Protein AF-A0A9X2FV02-F1 (afdb_monomer_lite)

Foldseek 3Di:
DCQDDDDPDDPDDDDDDDDDPFGFDDPDPPRPTDTDDDDDPVRVVVVVVVVVVVVVVVVVVD

Secondary structure (DSSP, 8-state):
----PPP---SS-S---PPPSSEEE-SSTT---EEE--SSHHHHHHHHHHHHHHHHHHHHT-

Structure (mmCIF, N/CA/C/O backbone):
data_AF-A0A9X2FV02-F1
#
_entry.id   AF-A0A9X2FV02-F1
#
loop_
_atom_site.group_PDB
_atom_site.id
_atom_site.type_symbol
_atom_site.label_atom_id
_atom_site.label_alt_id
_atom_site.label_comp_id
_atom_site.label_asym_id
_atom_site.label_entity_id
_atom_site.label_seq_id
_atom_site.pdbx_PDB_ins_code
_atom_site.Cartn_x
_atom_site.Cartn_y
_atom_site.Cartn_z
_atom_site.occupancy
_atom_site.B_iso_or_equiv
_atom_site.auth_seq_id
_atom_site.auth_comp_id
_atom_site.auth_asym_id
_atom_site.auth_atom_id
_atom_site.pdbx_PDB_model_num
ATOM 1 N N . MET A 1 1 ? -1.070 -1.817 4.698 1.00 56.09 1 MET A N 1
ATOM 2 C CA . MET A 1 1 ? -0.258 -1.512 3.497 1.00 56.09 1 MET A CA 1
ATOM 3 C C . MET A 1 1 ? 1.150 -1.147 3.946 1.00 56.09 1 MET A C 1
ATOM 5 O O . MET A 1 1 ? 1.271 -0.505 4.980 1.00 56.09 1 MET A O 1
ATOM 9 N N . ASP A 1 2 ? 2.185 -1.611 3.243 1.00 51.72 2 ASP A N 1
ATOM 10 C CA . ASP A 1 2 ? 3.597 -1.383 3.598 1.00 51.72 2 ASP A CA 1
ATOM 11 C C . ASP A 1 2 ? 4.280 -0.631 2.451 1.00 51.72 2 ASP A C 1
ATOM 13 O O . ASP A 1 2 ? 4.832 -1.244 1.541 1.00 51.72 2 ASP A O 1
ATOM 17 N N . ASN A 1 3 ? 4.189 0.700 2.479 1.00 51.62 3 ASN A N 1
ATOM 18 C CA . ASN A 1 3 ? 4.667 1.555 1.385 1.00 51.62 3 ASN A CA 1
ATOM 19 C C . ASN A 1 3 ? 6.070 2.133 1.675 1.00 51.62 3 ASN A C 1
ATOM 21 O O . ASN A 1 3 ? 6.607 2.904 0.881 1.00 51.62 3 ASN A O 1
ATOM 25 N N . ALA A 1 4 ? 6.679 1.796 2.819 1.00 52.28 4 ALA A N 1
ATOM 26 C CA . ALA A 1 4 ? 7.929 2.390 3.287 1.00 52.28 4 ALA A CA 1
ATOM 27 C C . ALA A 1 4 ? 9.026 1.329 3.430 1.00 52.28 4 ALA A C 1
ATOM 29 O O . ALA A 1 4 ? 9.419 0.946 4.530 1.00 52.28 4 ALA A O 1
ATOM 30 N N . HIS A 1 5 ? 9.572 0.876 2.302 1.00 60.25 5 HIS A N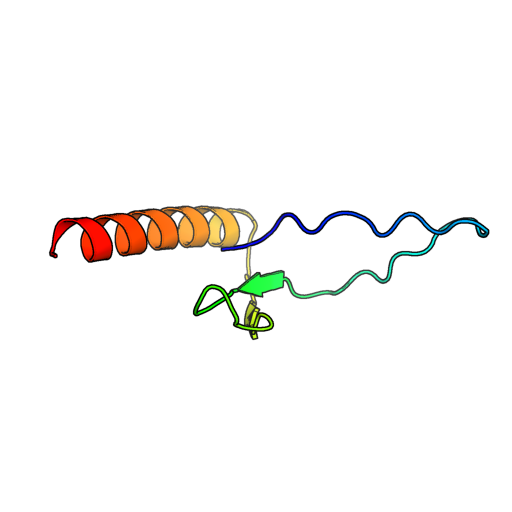 1
ATOM 31 C CA . HIS A 1 5 ? 10.774 0.047 2.325 1.00 60.25 5 HIS A CA 1
ATOM 32 C C . HIS A 1 5 ? 12.037 0.900 2.491 1.00 60.25 5 HIS A C 1
ATOM 34 O O . HIS A 1 5 ? 12.247 1.895 1.793 1.00 60.25 5 HIS A O 1
ATOM 40 N N . GLY A 1 6 ? 12.920 0.482 3.401 1.00 55.41 6 GLY A N 1
ATOM 41 C CA . GLY A 1 6 ? 14.225 1.110 3.583 1.00 55.41 6 GLY A CA 1
ATOM 42 C C . GLY A 1 6 ? 15.066 1.031 2.305 1.00 55.41 6 GLY A C 1
ATOM 43 O O . GLY A 1 6 ? 15.213 -0.036 1.704 1.00 55.41 6 GLY A O 1
ATOM 44 N N . ILE A 1 7 ? 15.649 2.159 1.892 1.00 58.88 7 ILE A N 1
ATOM 45 C CA . ILE A 1 7 ? 16.576 2.196 0.757 1.00 58.88 7 ILE A CA 1
ATOM 46 C C . ILE A 1 7 ? 17.795 1.347 1.126 1.00 58.88 7 ILE A C 1
ATOM 48 O O . ILE A 1 7 ? 18.506 1.647 2.087 1.00 58.88 7 ILE A O 1
ATOM 52 N N . LYS A 1 8 ? 18.071 0.291 0.352 1.00 60.00 8 LYS A N 1
ATOM 53 C CA . LYS A 1 8 ? 19.320 -0.463 0.503 1.00 60.00 8 LYS A CA 1
ATOM 54 C C . LYS A 1 8 ? 20.480 0.446 0.107 1.00 60.00 8 LYS A C 1
ATOM 56 O O . LYS A 1 8 ? 20.730 0.663 -1.076 1.00 60.00 8 LYS A O 1
ATOM 61 N N . ALA A 1 9 ? 21.185 0.984 1.099 1.00 58.31 9 ALA A N 1
ATOM 62 C CA . ALA A 1 9 ? 22.380 1.779 0.871 1.00 58.31 9 ALA A CA 1
ATOM 63 C C . ALA A 1 9 ? 23.442 0.917 0.173 1.00 58.31 9 ALA A C 1
ATOM 65 O O . ALA A 1 9 ? 23.931 -0.071 0.724 1.00 58.31 9 ALA A O 1
ATOM 66 N N . SER A 1 10 ? 23.805 1.268 -1.058 1.00 60.31 10 SER A N 1
ATOM 67 C CA . SER A 1 10 ? 24.888 0.587 -1.759 1.00 60.31 10 SER A CA 1
ATOM 68 C C . SER A 1 10 ? 26.235 1.156 -1.329 1.00 60.31 10 SER A C 1
ATOM 70 O O . SER A 1 10 ? 26.479 2.351 -1.488 1.00 60.31 10 SER A O 1
ATOM 72 N N . LYS A 1 11 ? 27.138 0.293 -0.862 1.00 61.50 11 LYS A N 1
ATOM 73 C CA . LYS A 1 11 ? 28.474 0.669 -0.371 1.00 61.50 11 LYS A CA 1
ATOM 74 C C . LYS A 1 11 ? 29.431 1.217 -1.448 1.00 61.50 11 LYS A C 1
ATOM 76 O O . LYS A 1 11 ? 30.510 1.665 -1.086 1.00 61.50 11 LYS A O 1
ATOM 81 N N . ALA A 1 12 ? 29.087 1.153 -2.743 1.00 64.50 12 ALA A N 1
ATOM 82 C CA . ALA A 1 12 ? 30.080 1.340 -3.810 1.00 64.50 12 ALA A CA 1
ATOM 83 C C . ALA A 1 12 ? 29.624 1.991 -5.134 1.00 64.50 12 ALA A C 1
ATOM 85 O O . ALA A 1 12 ? 30.462 2.109 -6.021 1.00 64.50 12 ALA A O 1
ATOM 86 N N . SER A 1 13 ? 28.373 2.425 -5.346 1.00 56.66 13 SER A N 1
ATOM 87 C CA . SER A 1 13 ? 28.059 3.063 -6.640 1.00 56.66 13 SER A CA 1
ATOM 88 C C . SER A 1 13 ? 26.914 4.064 -6.610 1.00 56.66 13 SER A C 1
ATOM 90 O O . SER A 1 13 ? 25.932 3.90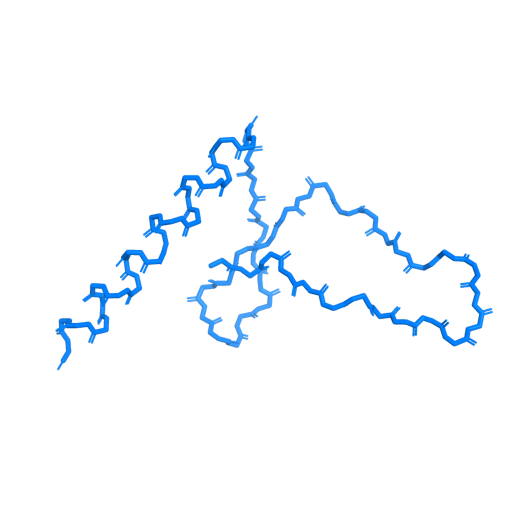7 -5.886 1.00 56.66 13 SER A O 1
ATOM 92 N N . LYS A 1 14 ? 27.081 5.103 -7.431 1.00 60.44 14 LYS A N 1
ATOM 93 C CA . LYS A 1 14 ? 26.124 6.170 -7.711 1.00 60.44 14 LYS A CA 1
ATOM 94 C C . LYS A 1 14 ? 24.841 5.551 -8.281 1.00 60.44 14 LYS A C 1
ATOM 96 O O . LYS A 1 14 ? 24.858 5.018 -9.380 1.00 60.44 14 LYS A O 1
ATOM 101 N N . VAL A 1 15 ? 23.740 5.694 -7.543 1.00 61.28 15 VAL A N 1
ATOM 102 C CA . VAL A 1 15 ? 22.360 5.359 -7.945 1.00 61.28 15 VAL A CA 1
ATOM 103 C C . VAL A 1 15 ? 22.078 3.856 -8.094 1.00 61.28 15 VAL A C 1
ATOM 105 O O . VAL A 1 15 ? 22.138 3.291 -9.178 1.00 61.28 15 VAL A O 1
ATOM 108 N N . ASN A 1 16 ? 21.661 3.221 -6.996 1.00 59.97 16 ASN A N 1
ATOM 109 C CA . ASN A 1 16 ? 21.121 1.861 -7.003 1.00 59.97 16 ASN A CA 1
ATOM 110 C C . ASN A 1 16 ? 19.669 1.878 -6.510 1.00 59.97 16 ASN A C 1
ATOM 112 O O . ASN A 1 16 ? 19.405 1.812 -5.313 1.00 59.97 16 ASN A O 1
ATOM 116 N N . GLY A 1 17 ? 18.730 1.998 -7.447 1.00 61.91 17 GLY A N 1
ATOM 117 C CA . GLY A 1 17 ? 17.294 1.935 -7.185 1.00 61.91 17 GLY A CA 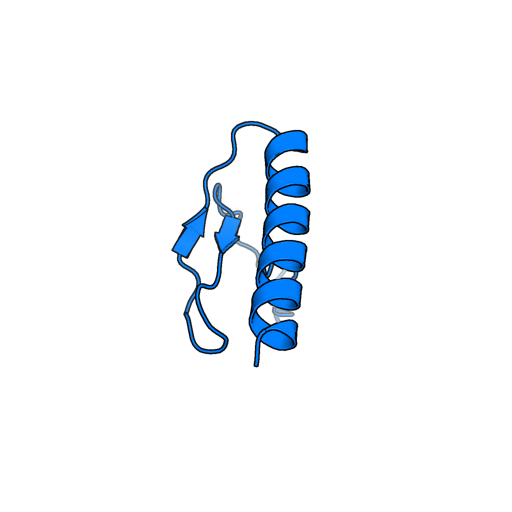1
ATOM 118 C C . GLY A 1 17 ? 16.537 1.704 -8.487 1.00 61.91 17 GLY A C 1
ATOM 119 O O . GLY A 1 17 ? 16.552 2.556 -9.373 1.00 61.91 17 GLY A O 1
ATOM 120 N N . LYS A 1 18 ? 15.897 0.540 -8.627 1.00 65.62 18 LYS A N 1
ATOM 121 C CA . LYS A 1 18 ? 15.006 0.266 -9.756 1.00 65.62 18 LYS A CA 1
ATOM 122 C C . LYS A 1 18 ? 13.640 0.850 -9.415 1.00 65.62 18 LYS A C 1
ATOM 124 O O . LYS A 1 18 ? 13.057 0.481 -8.401 1.00 65.62 18 LYS A O 1
ATOM 129 N N . ARG A 1 19 ? 13.137 1.771 -10.241 1.00 65.62 19 ARG A N 1
ATOM 130 C C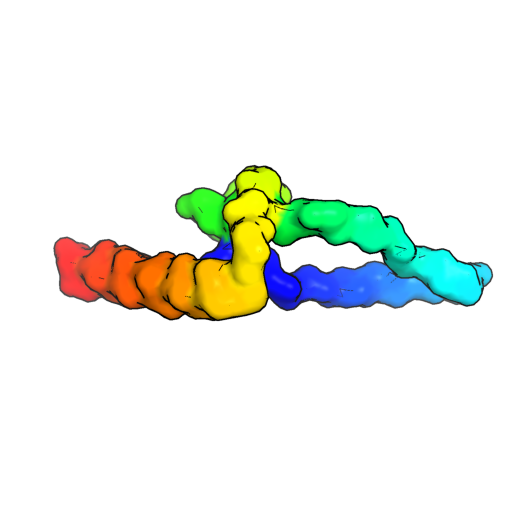A . ARG A 1 19 ? 11.750 2.235 -10.122 1.00 65.62 19 ARG A CA 1
ATOM 131 C C . ARG A 1 19 ? 10.835 1.097 -10.560 1.00 65.62 19 ARG A C 1
ATOM 133 O O . ARG A 1 19 ? 10.956 0.612 -11.685 1.00 65.62 19 ARG A O 1
ATOM 140 N N . HIS A 1 20 ? 9.961 0.665 -9.665 1.00 66.06 20 HIS A N 1
ATOM 141 C CA . HIS A 1 20 ? 8.868 -0.239 -9.988 1.00 66.06 20 HIS A CA 1
ATOM 142 C C . HIS A 1 20 ? 7.624 0.607 -10.264 1.00 66.06 20 HIS A C 1
ATOM 144 O O . HIS A 1 20 ? 7.394 1.602 -9.585 1.00 66.06 20 HIS A O 1
ATOM 150 N N . ALA A 1 21 ? 6.875 0.251 -11.308 1.00 67.31 21 ALA A N 1
ATOM 151 C CA . ALA A 1 21 ? 5.671 0.977 -11.720 1.00 67.31 21 ALA A CA 1
ATOM 152 C C . ALA A 1 21 ? 4.418 0.568 -10.924 1.00 67.31 21 ALA A C 1
ATOM 154 O O . ALA A 1 21 ? 3.334 1.064 -11.199 1.00 67.31 21 ALA A O 1
ATOM 155 N N . TYR A 1 22 ? 4.569 -0.347 -9.968 1.00 69.12 22 TYR A N 1
ATOM 156 C CA . TYR A 1 22 ? 3.516 -0.824 -9.083 1.00 69.12 22 TYR A CA 1
ATOM 157 C C . TYR A 1 22 ? 3.973 -0.653 -7.633 1.00 69.12 22 TYR A C 1
ATOM 159 O O . TYR A 1 22 ? 5.178 -0.665 -7.355 1.00 69.12 22 TYR A O 1
ATOM 167 N N . ASP A 1 23 ? 3.008 -0.552 -6.727 1.00 71.69 23 ASP A N 1
ATOM 168 C CA . ASP A 1 23 ? 3.246 -0.681 -5.290 1.00 71.69 23 ASP A CA 1
ATOM 169 C C . ASP A 1 23 ? 2.963 -2.130 -4.847 1.00 71.69 23 ASP A C 1
ATOM 171 O O . ASP A 1 23 ? 2.547 -2.974 -5.651 1.00 71.69 23 ASP A O 1
ATOM 175 N N . HIS A 1 24 ? 3.191 -2.456 -3.578 1.00 80.19 24 HIS A N 1
ATOM 176 C CA . HIS A 1 24 ? 2.936 -3.784 -3.024 1.00 80.19 24 HIS A CA 1
ATOM 177 C C . HIS A 1 24 ? 2.037 -3.728 -1.794 1.00 80.19 24 HIS A C 1
ATOM 179 O O . HIS A 1 24 ? 2.241 -2.934 -0.882 1.00 80.19 24 HIS A O 1
ATOM 185 N N . LYS A 1 25 ? 1.077 -4.655 -1.704 1.00 80.31 25 LYS A N 1
ATOM 186 C CA . LYS A 1 25 ? 0.298 -4.875 -0.478 1.00 80.31 25 LYS A CA 1
ATOM 187 C C . LYS A 1 25 ? 0.631 -6.222 0.149 1.00 80.31 25 LYS A C 1
ATOM 189 O O . LYS A 1 25 ? 0.695 -7.238 -0.535 1.00 80.31 25 LYS A O 1
ATOM 194 N N . HIS A 1 26 ? 0.809 -6.237 1.462 1.00 80.62 26 HIS A N 1
ATOM 195 C CA . HIS A 1 26 ? 1.025 -7.457 2.235 1.00 80.62 26 HIS A CA 1
ATOM 196 C C . HIS A 1 26 ? -0.310 -7.972 2.767 1.00 80.62 26 HIS A C 1
ATOM 198 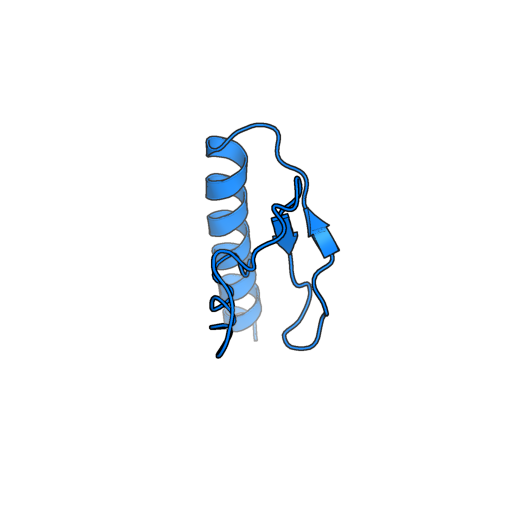O O . HIS A 1 26 ? -1.072 -7.206 3.354 1.00 80.62 26 HIS A O 1
ATOM 204 N N . ARG A 1 27 ? -0.599 -9.264 2.575 1.00 81.00 27 ARG A N 1
ATOM 205 C CA . ARG A 1 27 ? -1.808 -9.905 3.130 1.00 81.00 27 ARG A CA 1
ATOM 206 C C . ARG A 1 27 ? -1.612 -10.383 4.570 1.00 81.00 27 ARG A C 1
ATOM 208 O O . ARG A 1 27 ? -2.581 -10.538 5.302 1.00 81.00 27 ARG A O 1
ATOM 215 N N . HIS A 1 28 ? -0.367 -10.635 4.968 1.00 79.50 28 HIS A N 1
ATOM 216 C CA . HIS A 1 28 ? 0.047 -10.993 6.327 1.00 79.50 28 HIS A CA 1
ATOM 217 C C . HIS A 1 28 ? 1.511 -10.578 6.559 1.00 79.50 28 HIS A C 1
ATOM 219 O O . HIS A 1 28 ? 2.230 -10.285 5.606 1.00 79.50 28 HIS A O 1
ATOM 225 N N . LEU A 1 29 ? 1.962 -10.587 7.820 1.00 74.50 29 LEU A N 1
ATOM 226 C CA . LEU A 1 29 ? 3.300 -10.134 8.254 1.00 74.50 29 LEU A CA 1
ATOM 227 C C . LEU A 1 29 ? 4.481 -10.794 7.521 1.00 74.50 29 LEU A C 1
ATOM 229 O O . LEU A 1 29 ? 5.543 -10.198 7.403 1.00 74.50 29 LEU A O 1
ATOM 233 N N . SER A 1 30 ? 4.308 -12.032 7.061 1.00 79.31 30 SER A N 1
ATOM 234 C CA . SER A 1 30 ? 5.329 -12.814 6.348 1.00 79.31 30 SER A CA 1
ATOM 235 C C . SER A 1 30 ? 5.110 -12.900 4.831 1.00 79.31 30 SER A C 1
ATOM 237 O O . SER A 1 30 ? 5.809 -13.659 4.158 1.00 79.31 30 SER A O 1
ATOM 239 N N . ASP A 1 31 ? 4.119 -12.183 4.289 1.00 81.25 31 ASP A N 1
ATOM 240 C CA . ASP A 1 31 ? 3.876 -12.132 2.844 1.00 81.25 31 ASP A CA 1
ATOM 241 C C . ASP A 1 31 ? 5.046 -11.409 2.159 1.00 81.25 31 ASP A C 1
ATOM 243 O O . ASP A 1 31 ? 5.713 -10.582 2.769 1.00 81.25 31 ASP A O 1
ATOM 247 N N . LYS A 1 32 ? 5.319 -11.707 0.888 1.00 79.06 32 LYS A N 1
ATOM 248 C CA . LYS A 1 32 ? 6.365 -10.994 0.123 1.00 79.06 32 LYS A CA 1
ATOM 249 C C . LYS A 1 32 ? 5.847 -9.716 -0.546 1.00 79.06 32 LYS A C 1
ATOM 251 O O . LYS A 1 32 ? 6.587 -9.081 -1.291 1.00 79.06 32 LYS A O 1
ATOM 256 N N . GLY A 1 33 ? 4.578 -9.389 -0.313 1.00 79.50 33 GLY A N 1
ATOM 257 C CA . GLY A 1 33 ? 3.849 -8.354 -1.026 1.00 79.50 33 GLY A CA 1
ATOM 258 C C . GLY A 1 33 ? 3.312 -8.869 -2.362 1.00 79.50 33 GLY A C 1
ATOM 259 O O . GLY A 1 33 ? 4.001 -9.560 -3.115 1.00 79.50 33 GLY A O 1
ATOM 260 N N . VAL A 1 34 ? 2.059 -8.539 -2.662 1.00 83.81 34 VAL A N 1
ATOM 261 C CA . VAL A 1 34 ? 1.453 -8.747 -3.982 1.00 83.81 34 VAL A CA 1
ATOM 262 C C . VAL A 1 34 ? 1.360 -7.412 -4.720 1.00 83.81 34 VAL A C 1
ATOM 264 O O . VAL A 1 34 ? 1.150 -6.392 -4.056 1.00 83.81 34 VAL A O 1
ATOM 267 N N . PRO A 1 35 ? 1.516 -7.385 -6.061 1.00 87.25 35 PRO A N 1
ATOM 268 C CA . PRO A 1 35 ? 1.335 -6.172 -6.852 1.00 87.25 35 PRO A CA 1
ATOM 269 C C . PRO A 1 35 ? 0.015 -5.483 -6.525 1.00 87.25 35 PRO A C 1
ATOM 271 O O . PRO A 1 35 ? -1.034 -6.125 -6.430 1.00 87.25 35 PRO A O 1
ATOM 274 N N . TYR A 1 36 ? 0.101 -4.178 -6.324 1.00 85.94 36 TYR A N 1
ATOM 275 C CA . TYR A 1 36 ? -1.024 -3.307 -6.075 1.00 85.94 36 TYR A CA 1
ATOM 276 C C . TYR A 1 36 ? -1.051 -2.220 -7.147 1.00 85.94 36 TYR A C 1
ATOM 278 O O . TYR A 1 36 ? -0.088 -1.468 -7.324 1.00 85.94 36 TYR A O 1
ATOM 286 N N . GLU A 1 37 ? -2.158 -2.179 -7.878 1.00 85.56 37 GLU A N 1
ATOM 287 C CA . GLU A 1 37 ? -2.414 -1.196 -8.921 1.00 85.56 37 GLU A CA 1
ATOM 288 C C . GLU A 1 37 ? -3.366 -0.133 -8.379 1.00 85.56 37 GLU A C 1
ATOM 290 O O . GLU A 1 37 ? -4.364 -0.455 -7.738 1.00 85.56 37 GLU A O 1
ATOM 295 N N . PHE A 1 38 ? -3.063 1.134 -8.653 1.00 84.69 38 PHE A N 1
ATOM 296 C CA . PHE A 1 38 ? -3.915 2.268 -8.315 1.00 84.69 38 PHE A CA 1
ATOM 297 C C . PHE A 1 38 ? -3.986 3.231 -9.498 1.00 84.69 38 PHE A C 1
ATOM 299 O O . PHE A 1 38 ? -3.027 3.396 -10.251 1.00 84.69 38 PHE A O 1
ATOM 306 N N . SER A 1 39 ? -5.135 3.878 -9.662 1.00 88.44 39 SER A N 1
ATOM 307 C CA . SER A 1 39 ? -5.396 4.816 -10.760 1.00 88.44 39 SER A CA 1
ATOM 308 C C . SER A 1 39 ? -5.118 6.273 -10.384 1.00 88.44 39 SER A C 1
ATOM 310 O O . SER A 1 39 ? -4.968 7.122 -11.262 1.00 88.44 39 SER A O 1
ATOM 312 N N . SER A 1 40 ? -5.043 6.585 -9.086 1.00 89.38 40 SER A N 1
ATOM 313 C CA . SER A 1 40 ? -4.787 7.933 -8.583 1.00 89.38 40 SER A CA 1
ATOM 314 C C . SER A 1 40 ? -4.112 7.912 -7.212 1.00 89.38 40 SER A C 1
ATOM 316 O O . SER A 1 40 ? -4.219 6.943 -6.460 1.00 89.38 40 SER A O 1
ATOM 318 N N . ALA A 1 41 ? -3.444 9.015 -6.865 1.00 87.38 41 ALA A N 1
ATOM 319 C CA . ALA A 1 41 ? -2.891 9.200 -5.525 1.00 87.38 41 ALA A CA 1
ATOM 320 C C . ALA A 1 41 ? -3.985 9.189 -4.441 1.00 87.38 41 ALA A C 1
ATOM 322 O O . ALA A 1 41 ? -3.737 8.731 -3.332 1.00 87.38 41 ALA A O 1
ATOM 323 N N . PHE A 1 42 ? -5.193 9.655 -4.776 1.00 93.06 42 PHE A N 1
ATOM 324 C CA . PHE A 1 42 ? -6.345 9.611 -3.880 1.00 93.06 42 PHE A CA 1
ATOM 325 C C . PHE A 1 42 ? -6.730 8.165 -3.544 1.00 93.06 42 PHE A C 1
ATOM 327 O O . PHE A 1 42 ? -6.759 7.823 -2.368 1.00 93.06 42 PHE A O 1
ATOM 334 N N . GLN A 1 43 ? -6.897 7.308 -4.561 1.00 90.19 43 GLN A N 1
ATOM 335 C CA . GLN A 1 43 ? -7.219 5.885 -4.381 1.00 90.19 43 GLN A CA 1
ATOM 336 C C . GLN A 1 43 ? -6.189 5.180 -3.491 1.00 90.19 43 GLN A C 1
ATOM 338 O O . GLN A 1 43 ? -6.541 4.437 -2.584 1.00 90.19 43 GLN A O 1
ATOM 343 N N . LEU A 1 44 ? -4.899 5.445 -3.723 1.00 87.62 44 LEU A N 1
ATOM 344 C CA . LEU A 1 44 ? -3.819 4.866 -2.925 1.00 87.62 44 LEU A CA 1
ATOM 345 C C . LEU A 1 44 ? -3.937 5.222 -1.433 1.00 87.62 44 LEU A C 1
ATOM 347 O O . LEU A 1 44 ? -3.720 4.361 -0.583 1.00 87.62 44 LEU A O 1
ATOM 351 N N . ILE A 1 45 ? -4.246 6.482 -1.115 1.00 90.12 45 ILE A N 1
ATOM 352 C CA . ILE A 1 45 ? -4.362 6.955 0.272 1.00 90.12 45 ILE A CA 1
ATOM 353 C C . ILE A 1 45 ? -5.664 6.458 0.912 1.00 90.12 45 ILE A C 1
ATOM 355 O O . ILE A 1 45 ? -5.651 6.049 2.070 1.00 90.12 45 ILE A O 1
ATOM 359 N N . GLU A 1 46 ? -6.770 6.472 0.171 1.00 94.38 46 GLU A N 1
ATOM 360 C CA . GLU A 1 46 ? -8.066 5.971 0.637 1.00 94.38 46 GLU A CA 1
ATOM 361 C C . GLU A 1 46 ? -7.981 4.482 1.007 1.00 94.38 46 GLU A C 1
ATOM 363 O O . GLU A 1 46 ? -8.282 4.108 2.142 1.00 94.38 46 GLU A O 1
ATOM 368 N N . ASP A 1 47 ? -7.440 3.653 0.112 1.00 90.56 47 ASP A N 1
ATOM 369 C CA . ASP A 1 47 ? -7.286 2.212 0.344 1.00 90.56 47 ASP A CA 1
ATOM 370 C C . ASP A 1 47 ? -6.325 1.893 1.498 1.00 90.56 47 ASP A C 1
ATOM 372 O O . ASP A 1 47 ? -6.468 0.872 2.180 1.00 90.56 47 ASP A O 1
ATOM 376 N N . PHE A 1 48 ? -5.352 2.772 1.760 1.00 87.75 48 PHE A N 1
ATOM 377 C CA . PHE A 1 48 ? -4.465 2.646 2.912 1.00 87.75 48 PHE A CA 1
ATOM 378 C C . PHE A 1 48 ? -5.227 2.773 4.238 1.00 87.75 48 PHE A C 1
ATOM 380 O O . PHE A 1 48 ? -5.039 1.931 5.120 1.00 87.75 48 PHE A O 1
ATOM 387 N N . PHE A 1 49 ? -6.078 3.796 4.384 1.00 92.19 49 PHE A N 1
ATOM 388 C CA . PHE A 1 49 ? -6.834 4.024 5.619 1.00 92.19 49 PHE A CA 1
ATOM 389 C C . PHE A 1 49 ? -7.938 2.986 5.824 1.00 92.19 49 PHE A C 1
ATOM 391 O O . PHE A 1 49 ? -8.042 2.456 6.926 1.00 92.19 49 PHE A O 1
ATOM 398 N N . ILE A 1 50 ? -8.646 2.589 4.760 1.00 93.62 50 ILE A N 1
ATOM 399 C CA . ILE A 1 50 ? -9.604 1.470 4.811 1.00 93.62 50 ILE A CA 1
ATOM 400 C C . ILE A 1 50 ? -8.917 0.206 5.347 1.00 93.62 50 ILE A C 1
ATOM 402 O O . ILE A 1 50 ? -9.413 -0.450 6.259 1.00 93.62 50 ILE A O 1
ATOM 406 N N . GLY A 1 51 ? -7.716 -0.109 4.847 1.00 88.75 51 GLY A N 1
ATOM 407 C CA . GLY A 1 51 ? -6.963 -1.270 5.321 1.00 88.75 51 GLY A CA 1
ATOM 408 C C . GLY A 1 51 ? -6.519 -1.184 6.790 1.00 88.75 51 GLY A C 1
ATOM 409 O O . GLY A 1 51 ? -6.348 -2.225 7.432 1.00 88.75 51 GLY A O 1
ATOM 410 N N . ILE A 1 52 ? -6.311 0.022 7.334 1.00 89.19 52 ILE A N 1
ATOM 411 C CA . ILE A 1 52 ? -6.056 0.218 8.771 1.00 89.19 52 ILE A CA 1
ATOM 412 C C . ILE A 1 52 ? -7.325 -0.067 9.565 1.00 89.19 52 ILE A C 1
ATOM 414 O O . ILE A 1 52 ? -7.259 -0.843 10.520 1.00 89.19 52 ILE A O 1
ATOM 418 N N . ASP A 1 53 ? -8.450 0.516 9.160 1.00 94.00 53 ASP A N 1
ATOM 419 C CA . ASP A 1 53 ? -9.729 0.360 9.851 1.00 94.00 53 ASP A CA 1
ATOM 420 C C . ASP A 1 53 ? -10.138 -1.119 9.913 1.00 94.00 53 ASP A C 1
ATOM 422 O O . ASP A 1 53 ? -10.367 -1.647 11.004 1.00 94.00 53 ASP A O 1
ATOM 426 N N . ASP A 1 54 ? -10.056 -1.834 8.786 1.00 90.31 54 ASP A N 1
ATOM 427 C CA . ASP A 1 54 ? -10.292 -3.283 8.699 1.00 90.31 54 ASP A CA 1
ATOM 428 C C . ASP A 1 54 ? -9.386 -4.089 9.647 1.00 90.31 54 ASP A C 1
ATOM 430 O O . ASP A 1 54 ? -9.771 -5.120 10.214 1.00 90.31 54 ASP A O 1
ATOM 434 N N . THR A 1 55 ? -8.130 -3.656 9.792 1.00 87.75 55 THR A N 1
ATOM 435 C CA . THR A 1 55 ? -7.158 -4.319 10.666 1.00 87.75 55 THR A CA 1
ATOM 436 C C . THR A 1 55 ? -7.519 -4.101 12.130 1.00 87.75 55 THR A C 1
ATOM 438 O O . THR A 1 55 ? -7.479 -5.053 12.912 1.00 87.75 55 THR A O 1
ATOM 441 N N . ILE A 1 56 ? -7.884 -2.873 12.502 1.00 92.31 56 ILE A N 1
ATOM 442 C CA . ILE A 1 56 ? -8.303 -2.525 13.861 1.00 92.31 56 ILE A CA 1
ATOM 443 C C . ILE A 1 56 ? -9.575 -3.294 14.220 1.00 92.31 56 ILE A C 1
ATOM 445 O O . ILE A 1 56 ? -9.587 -3.980 15.239 1.00 92.31 56 ILE A O 1
ATOM 449 N N . GLU A 1 57 ? -10.598 -3.278 13.364 1.00 93.50 57 GLU A N 1
ATOM 450 C CA . GLU A 1 57 ? -11.861 -3.990 13.596 1.00 93.50 57 GLU A CA 1
ATOM 451 C C . GLU A 1 57 ? -11.635 -5.492 13.823 1.00 93.50 57 GLU A C 1
ATOM 453 O O . GLU A 1 57 ? -12.162 -6.084 14.772 1.00 93.50 57 GLU A O 1
ATOM 458 N N . ARG A 1 58 ? -10.782 -6.116 13.000 1.00 88.44 58 ARG A N 1
ATOM 459 C CA . ARG A 1 58 ? -10.430 -7.537 13.127 1.00 88.44 58 ARG A CA 1
ATOM 460 C C . ARG A 1 58 ? -9.705 -7.863 14.432 1.00 88.44 58 ARG A C 1
ATOM 462 O O . ARG A 1 58 ? -9.845 -8.979 14.934 1.00 88.44 58 ARG A O 1
ATOM 469 N N . LEU A 1 59 ? -8.890 -6.942 14.942 1.00 89.50 59 LEU A N 1
ATOM 470 C CA . LEU A 1 59 ? -8.179 -7.108 16.210 1.00 89.50 59 LEU A CA 1
ATOM 471 C C . LEU A 1 59 ? -9.091 -6.851 17.412 1.00 89.50 59 LEU A C 1
ATOM 473 O O . LEU A 1 59 ? -8.944 -7.537 18.415 1.00 89.50 59 LEU A O 1
ATOM 477 N N . SER A 1 60 ? -10.026 -5.906 17.307 1.00 86.94 60 SER A N 1
ATOM 478 C CA . SER A 1 60 ? -10.979 -5.561 18.369 1.00 86.94 60 SER A CA 1
ATOM 479 C C . SER A 1 60 ? -12.146 -6.542 18.499 1.00 86.94 60 SER A C 1
ATOM 481 O O . SER A 1 60 ? -12.761 -6.613 19.556 1.00 86.94 60 SER A O 1
ATOM 483 N N . SER A 1 61 ? -12.451 -7.305 17.447 1.00 74.12 61 SER A N 1
ATOM 484 C CA . SER A 1 61 ? -13.495 -8.344 17.453 1.00 74.12 61 SER A CA 1
ATOM 485 C C . SER A 1 61 ? -13.018 -9.702 18.003 1.00 74.12 61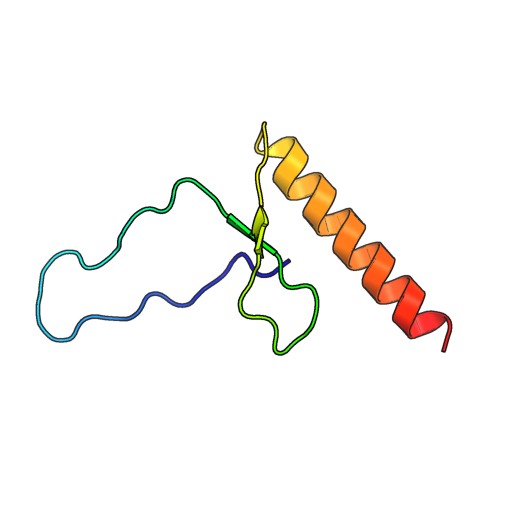 SER A C 1
ATOM 487 O O . SER A 1 61 ? -13.719 -10.705 17.861 1.00 74.12 61 SER A O 1
ATOM 489 N N . LYS A 1 62 ? -11.816 -9.755 18.585 1.00 53.06 62 LYS A N 1
ATOM 490 C CA . LYS A 1 62 ? -11.205 -10.922 19.239 1.00 53.06 62 LYS A CA 1
ATOM 491 C C . LYS A 1 62 ? -11.055 -10.678 20.731 1.00 53.06 62 LYS A C 1
ATOM 493 O O . LYS A 1 62 ? -11.188 -11.677 21.470 1.00 53.06 62 LYS A O 1
#

pLDDT: mean 76.32, std 13.75, range [51.62, 94.38]

Radius of gyration: 15.07 Å; chains: 1; bounding box: 44×22×31 Å

Sequence (62 aa):
MDNAHGIKASKASKVNGKRHAYDHKHRHLSDKGVPYEFSSAFQLIEDFFIGIDDTIERLSSK

Organism: NCBI:txid2961572